Protein AF-A0A2N6D7G3-F1 (afdb_monomer)

Foldseek 3Di:
DDDDDDPVVVVVVVVVVVVVVVVVVVVVVVVVVVVVVVVQQVVQVVQQVVVVVVCVVDPPDDDDQWDADPVRAIKGKDKDWDDDPDPQKIWIWIWIDDPRDIDIDIDIDGD

pLDDT: mean 87.73, std 8.4, range [44.28, 97.12]

Secondary structure (DSSP, 8-state):
---PPPHHHHHHHHHHHHHHHHHHHHHHHHHHHHHHHHHHHHHHHHHHHHHHHHHHHSTT----SEEE-TTS-EEEEEEEEEE-SSTTEEEEEEEEEETTEEEEEEEEEE-

Solvent-accessible surface area (backbone atoms only — not comparable to full-atom values): 6404 Å² total; per-residue (Å²): 134,87,84,74,85,51,73,66,58,54,52,51,51,51,54,54,50,52,53,50,51,52,50,52,54,52,52,54,51,52,52,51,54,50,49,53,51,52,51,47,49,48,53,25,47,54,46,39,51,51,48,52,53,49,47,72,76,42,76,89,65,88,75,70,49,62,44,65,41,100,87,66,52,72,34,39,46,48,76,48,80,43,83,50,98,49,91,58,34,36,37,36,38,40,35,16,36,34,98,90,42,72,42,78,43,78,50,76,47,71,112

Sequence (111 aa):
MKKGFTLLEVLIALAVLSISMLGVYRLSAISVDTSAYALQKTIVVESGYQRVLEIINYPGKVFKENGKNALGYEVNYKSSQQPTLFPGVEEITLTAEYDGVESSYVYYERD

Mean predicted aligned error: 7.92 Å

Radius of gyration: 26.21 Å; Cα contacts (8 Å, |Δi|>4): 119; chains: 1; bounding box: 69×22×72 Å

Nearest PDB structures (foldseek):
  4nnd-assembly1_A  TM=6.149E-01  e=6.519E-01  Homo sapiens
  4nnd-assembly2_B  TM=6.166E-01  e=6.900E-01  Homo sapiens
  1g4u-assembly1_S  TM=5.445E-01  e=4.634E-01  Salmonella enterica subsp. enterica serovar Typhimurium
  5bsz-assembly1_A  TM=3.930E-01  e=1.530E+00  Streptoalloteichus sp. ATCC 53650

Structure (mmCIF, N/CA/C/O backbone):
data_AF-A0A2N6D7G3-F1
#
_entry.id   AF-A0A2N6D7G3-F1
#
loop_
_atom_site.group_PDB
_atom_site.id
_atom_site.type_symbol
_atom_site.label_atom_id
_atom_site.label_alt_id
_atom_site.label_comp_id
_atom_site.label_asym_id
_atom_site.label_entity_id
_atom_site.label_seq_id
_atom_site.pdbx_PDB_ins_code
_atom_site.Cartn_x
_atom_site.Cartn_y
_atom_site.Cartn_z
_atom_site.occupancy
_atom_site.B_iso_or_equiv
_atom_site.auth_seq_id
_atom_site.auth_comp_id
_atom_site.auth_asym_id
_atom_site.auth_atom_id
_atom_site.pdbx_PDB_model_num
ATOM 1 N N . MET A 1 1 ? 38.734 -12.756 -46.969 1.00 44.28 1 MET A N 1
ATOM 2 C CA . MET A 1 1 ? 37.866 -11.565 -47.116 1.00 44.28 1 MET A CA 1
ATOM 3 C C . MET A 1 1 ? 37.318 -11.182 -45.748 1.00 44.28 1 MET A C 1
ATOM 5 O O . MET A 1 1 ? 36.514 -11.930 -45.212 1.00 44.28 1 MET A O 1
ATOM 9 N N . LYS A 1 2 ? 37.771 -10.069 -45.155 1.00 55.34 2 LYS A N 1
ATOM 10 C CA . LYS A 1 2 ? 37.143 -9.500 -43.952 1.00 55.34 2 LYS A CA 1
ATOM 11 C C . LYS A 1 2 ? 36.013 -8.580 -44.424 1.00 55.34 2 LYS A C 1
ATOM 13 O O . LYS A 1 2 ? 36.301 -7.512 -44.951 1.00 55.34 2 LYS A O 1
ATOM 18 N N . LYS A 1 3 ? 34.754 -9.015 -44.323 1.00 68.31 3 LYS A N 1
ATOM 19 C CA . LYS A 1 3 ? 33.602 -8.124 -44.529 1.00 68.31 3 LYS A CA 1
ATOM 20 C C . LYS A 1 3 ? 33.465 -7.272 -43.264 1.00 68.31 3 LYS A C 1
ATOM 22 O O . LYS A 1 3 ? 33.226 -7.822 -42.195 1.00 68.31 3 LYS A O 1
ATOM 27 N N . GLY A 1 4 ? 33.740 -5.973 -43.372 1.00 75.12 4 GLY A N 1
ATOM 28 C CA . GLY A 1 4 ? 33.475 -5.007 -42.304 1.00 75.12 4 GLY A CA 1
ATOM 29 C C . GLY A 1 4 ? 32.000 -4.609 -42.280 1.00 75.12 4 GLY A C 1
ATOM 30 O O . GLY A 1 4 ? 31.300 -4.806 -43.273 1.00 75.12 4 GLY A O 1
ATOM 31 N N . PHE A 1 5 ? 31.544 -4.053 -41.159 1.00 78.38 5 PHE A N 1
ATOM 32 C CA . PHE A 1 5 ? 30.209 -3.465 -41.055 1.00 78.38 5 PHE A CA 1
ATOM 33 C C . PHE A 1 5 ? 30.120 -2.188 -41.890 1.00 78.38 5 PHE A C 1
ATOM 35 O O . PHE A 1 5 ? 31.041 -1.367 -41.902 1.00 78.38 5 PHE A O 1
ATOM 42 N N . THR A 1 6 ? 29.000 -2.015 -42.579 1.00 88.06 6 THR A N 1
ATOM 43 C CA . THR A 1 6 ? 28.673 -0.769 -43.267 1.00 88.06 6 THR A CA 1
ATOM 44 C C . THR A 1 6 ? 28.271 0.300 -42.253 1.00 88.06 6 THR A C 1
ATOM 46 O O . THR A 1 6 ? 27.734 0.008 -41.184 1.00 88.06 6 THR A O 1
ATOM 49 N N . LEU A 1 7 ? 28.494 1.570 -42.600 1.00 88.44 7 LEU A N 1
ATOM 50 C CA . LEU A 1 7 ? 28.074 2.706 -41.771 1.00 88.44 7 LEU 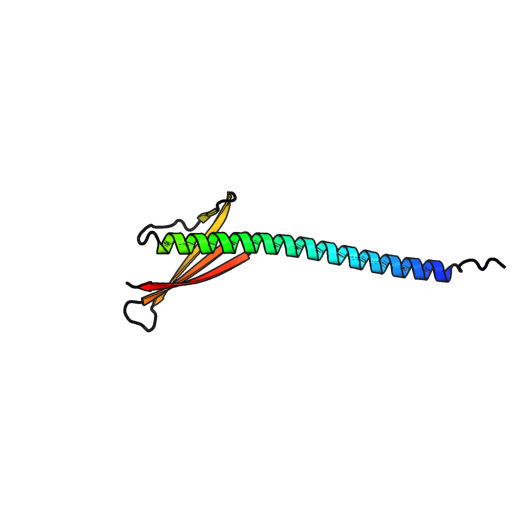A CA 1
ATOM 51 C C . LEU A 1 7 ? 26.567 2.650 -41.452 1.00 88.44 7 LEU A C 1
ATOM 53 O O . LEU A 1 7 ? 26.152 2.974 -40.343 1.00 88.44 7 LEU A O 1
ATOM 57 N N . LEU A 1 8 ? 25.759 2.193 -42.414 1.00 90.94 8 LEU A N 1
ATOM 58 C CA . LEU A 1 8 ? 24.314 2.049 -42.261 1.00 90.94 8 LEU A CA 1
ATOM 59 C C . LEU A 1 8 ? 23.950 1.023 -41.179 1.00 90.94 8 LEU A C 1
ATOM 61 O O . LEU A 1 8 ? 23.096 1.300 -40.344 1.00 90.94 8 LEU A O 1
ATOM 65 N N . GLU A 1 9 ? 24.616 -0.133 -41.151 1.00 91.38 9 GLU A N 1
ATOM 66 C CA . GLU A 1 9 ? 24.381 -1.165 -40.132 1.00 91.38 9 GLU A CA 1
ATOM 67 C C . GLU A 1 9 ? 24.751 -0.673 -38.730 1.00 91.38 9 GLU A C 1
ATOM 69 O O . GLU A 1 9 ? 24.029 -0.947 -37.773 1.00 91.38 9 GLU A O 1
ATOM 74 N N . VAL A 1 10 ? 25.829 0.109 -38.606 1.00 92.12 10 VAL A N 1
ATOM 75 C CA . VAL A 1 10 ? 26.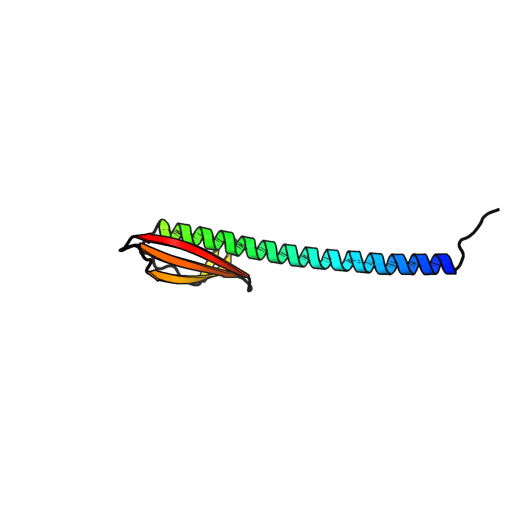217 0.722 -37.327 1.00 92.12 10 VAL A CA 1
ATOM 76 C C . VAL A 1 10 ? 25.163 1.731 -36.866 1.00 92.12 10 VAL A C 1
ATOM 78 O O . VAL A 1 10 ? 24.790 1.732 -35.695 1.00 92.12 10 VAL A O 1
ATOM 81 N N . LEU A 1 11 ? 24.628 2.552 -37.774 1.00 92.62 11 LEU A N 1
ATOM 82 C CA . LEU A 1 11 ? 23.563 3.505 -37.448 1.00 92.62 11 LEU A CA 1
ATOM 83 C C . LEU A 1 11 ? 22.271 2.803 -37.016 1.00 92.62 11 LEU A C 1
ATOM 85 O O . LEU A 1 11 ? 21.656 3.212 -36.032 1.00 92.62 11 LEU A O 1
ATOM 89 N N . ILE A 1 12 ? 21.888 1.723 -37.702 1.00 94.00 12 ILE A N 1
ATOM 90 C CA . ILE A 1 12 ? 20.725 0.912 -37.320 1.00 94.00 12 ILE A CA 1
ATOM 91 C C . ILE A 1 12 ? 20.951 0.287 -35.938 1.00 94.00 12 ILE A C 1
ATOM 93 O O . ILE A 1 12 ? 20.072 0.370 -35.083 1.00 94.00 12 ILE A O 1
ATOM 97 N N . ALA A 1 13 ? 22.133 -0.278 -35.680 1.00 95.00 13 ALA A N 1
ATOM 98 C CA . ALA A 1 13 ? 22.460 -0.869 -34.384 1.00 95.00 13 ALA A CA 1
ATOM 99 C C . ALA A 1 13 ? 22.400 0.162 -33.243 1.00 95.00 13 ALA A C 1
ATOM 101 O O . ALA A 1 13 ? 21.847 -0.126 -32.183 1.00 95.00 13 ALA A O 1
ATOM 102 N N . LEU A 1 14 ? 22.902 1.380 -33.467 1.00 94.56 14 LEU A N 1
ATOM 103 C CA . LEU A 1 14 ? 22.828 2.469 -32.489 1.00 94.56 14 LEU A CA 1
ATOM 104 C C . LEU A 1 14 ? 21.389 2.943 -32.248 1.00 94.56 14 LEU A C 1
ATOM 106 O O . LEU A 1 14 ? 21.029 3.227 -31.106 1.00 94.56 14 LEU A O 1
ATOM 110 N N . ALA A 1 15 ? 20.556 2.991 -33.289 1.00 94.81 15 ALA A N 1
ATOM 111 C CA . ALA A 1 15 ? 19.142 3.334 -33.156 1.00 94.81 15 ALA A CA 1
ATOM 112 C C . ALA A 1 15 ? 18.363 2.271 -32.360 1.00 94.81 15 ALA A C 1
ATOM 114 O O . ALA A 1 15 ? 17.575 2.604 -31.480 1.00 94.81 15 ALA A O 1
ATOM 115 N N . VAL A 1 16 ? 18.614 0.984 -32.610 1.00 95.88 16 VAL A N 1
ATOM 116 C CA . VAL A 1 16 ? 17.993 -0.104 -31.834 1.00 95.88 16 VAL A CA 1
ATOM 117 C C . VAL A 1 16 ? 18.467 -0.075 -30.379 1.00 95.88 16 VAL A C 1
ATOM 119 O O . VAL A 1 16 ? 17.662 -0.248 -29.460 1.00 95.88 16 VAL A O 1
ATOM 122 N N . LEU A 1 17 ? 19.758 0.182 -30.152 1.00 95.75 17 LEU A N 1
ATOM 123 C CA . LEU A 1 17 ? 20.328 0.281 -28.812 1.00 95.75 17 LEU A CA 1
ATOM 124 C C . LEU A 1 17 ? 19.711 1.441 -28.020 1.00 95.75 17 LEU A C 1
ATOM 126 O O . LEU A 1 17 ? 19.362 1.258 -26.855 1.00 95.75 17 LEU A O 1
ATOM 130 N N . SER A 1 18 ? 19.539 2.610 -28.642 1.00 95.56 18 SER A N 1
ATOM 131 C CA . SER A 1 18 ? 18.975 3.783 -27.967 1.00 95.56 18 SER A CA 1
ATOM 132 C C . SER A 1 18 ? 17.514 3.564 -27.565 1.00 95.56 18 SER A C 1
ATOM 134 O O . SER A 1 18 ? 17.143 3.853 -26.426 1.00 95.56 18 SER A O 1
ATOM 136 N N . ILE A 1 19 ? 16.705 2.963 -28.445 1.00 95.81 19 ILE A N 1
ATOM 137 C CA . ILE A 1 19 ? 15.318 2.581 -28.138 1.00 95.81 19 ILE A CA 1
ATOM 138 C C . ILE A 1 19 ? 15.284 1.549 -27.003 1.00 95.81 19 ILE A C 1
ATOM 140 O O . ILE A 1 19 ? 14.494 1.683 -26.067 1.00 95.81 19 ILE A O 1
ATOM 144 N N . SER A 1 20 ? 16.170 0.552 -27.044 1.00 96.12 20 SER A N 1
ATOM 145 C CA . SER A 1 20 ? 16.254 -0.480 -26.003 1.00 96.12 20 SER A CA 1
ATOM 146 C C . SER A 1 20 ? 16.607 0.116 -24.638 1.00 96.12 20 SER A C 1
ATOM 148 O O . SER A 1 20 ? 15.958 -0.202 -23.642 1.00 96.12 20 SER A O 1
ATOM 150 N N . MET A 1 21 ? 17.583 1.028 -24.580 1.00 96.06 21 MET A N 1
ATOM 151 C CA . MET A 1 21 ? 17.952 1.714 -23.337 1.00 96.06 21 MET A CA 1
ATOM 152 C C . MET A 1 21 ? 16.815 2.580 -22.793 1.00 96.06 21 MET A C 1
ATOM 154 O O . MET A 1 21 ? 16.581 2.579 -21.585 1.00 96.06 21 MET A O 1
ATOM 158 N N . LEU A 1 22 ? 16.073 3.274 -23.662 1.00 96.62 22 LEU A N 1
ATOM 159 C CA . LEU A 1 22 ? 14.898 4.038 -23.244 1.00 96.62 22 LEU A CA 1
ATOM 160 C C . LEU A 1 22 ? 13.826 3.127 -22.629 1.00 96.62 22 LEU A C 1
ATOM 162 O O . LEU A 1 22 ? 13.238 3.476 -21.604 1.00 96.62 22 LEU A O 1
ATOM 166 N N . GLY A 1 23 ? 13.605 1.950 -23.222 1.00 95.62 23 GLY A N 1
ATOM 167 C CA . GLY A 1 23 ? 12.699 0.935 -22.687 1.00 95.62 23 GLY A CA 1
ATOM 168 C C . GLY A 1 23 ? 13.118 0.460 -21.296 1.00 95.62 23 GLY A C 1
ATOM 169 O O . GLY A 1 23 ? 12.314 0.497 -20.366 1.00 95.62 23 GLY A O 1
ATOM 170 N N . VAL A 1 24 ? 14.392 0.092 -21.126 1.00 96.00 24 VAL A N 1
ATOM 171 C CA . VAL A 1 24 ? 14.944 -0.325 -19.825 1.00 96.00 24 VAL A CA 1
ATOM 172 C C . VAL A 1 24 ? 14.798 0.784 -18.785 1.00 96.00 24 VAL A C 1
ATOM 174 O O . VAL A 1 24 ? 14.337 0.526 -17.678 1.00 96.00 24 VAL A O 1
ATOM 177 N N . TYR A 1 25 ? 15.124 2.028 -19.140 1.00 97.12 25 TYR A N 1
ATOM 178 C CA . TYR A 1 25 ? 14.990 3.166 -18.233 1.00 97.12 25 TYR A CA 1
ATOM 179 C C . TYR A 1 25 ? 13.546 3.355 -17.750 1.00 97.12 25 TYR A C 1
ATOM 181 O O . TYR A 1 25 ? 13.305 3.531 -16.555 1.00 97.12 25 TYR A O 1
ATOM 189 N N . ARG A 1 26 ? 12.570 3.27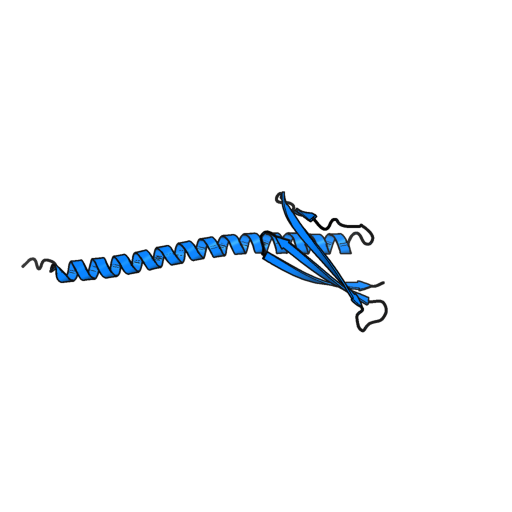0 -18.663 1.00 96.62 26 ARG A N 1
ATOM 190 C CA . ARG A 1 26 ? 11.146 3.391 -18.321 1.00 96.62 26 ARG A CA 1
ATOM 191 C C . ARG A 1 26 ? 10.670 2.258 -17.421 1.00 96.62 26 ARG A C 1
ATOM 193 O O . ARG A 1 26 ? 9.964 2.528 -16.456 1.00 96.62 26 ARG A O 1
ATOM 200 N N . LEU A 1 27 ? 11.073 1.022 -17.703 1.00 95.75 27 LEU A N 1
ATOM 201 C CA . LEU A 1 27 ? 10.729 -0.127 -16.865 1.00 95.75 27 LEU A CA 1
ATOM 202 C C . LEU A 1 27 ? 11.308 0.007 -15.455 1.00 95.75 27 LEU A C 1
ATOM 204 O O . LEU A 1 27 ? 10.601 -0.243 -14.483 1.00 95.75 27 LEU A O 1
ATOM 208 N N . SER A 1 28 ? 12.556 0.462 -15.334 1.00 95.9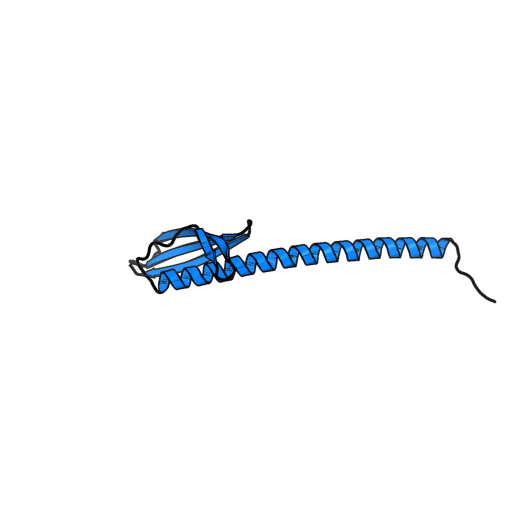4 28 SER A N 1
ATOM 209 C CA . SER A 1 28 ? 13.177 0.719 -14.033 1.00 95.94 28 SER A CA 1
ATOM 210 C C . SER A 1 28 ? 12.431 1.794 -13.245 1.00 95.94 28 SER A C 1
ATOM 212 O O . SER A 1 28 ? 12.173 1.598 -12.061 1.00 95.94 28 SER A O 1
ATOM 214 N N . ALA A 1 29 ? 12.036 2.896 -13.891 1.00 95.81 29 ALA A N 1
ATOM 215 C CA . ALA A 1 29 ? 11.249 3.946 -13.242 1.00 95.81 29 ALA A CA 1
ATOM 216 C C . ALA A 1 29 ? 9.906 3.403 -12.723 1.00 95.81 29 ALA A C 1
ATOM 218 O O . ALA A 1 29 ? 9.602 3.535 -11.542 1.00 95.81 29 ALA A O 1
ATOM 219 N N . ILE A 1 30 ? 9.167 2.677 -13.570 1.00 96.56 30 ILE A N 1
ATOM 220 C CA . ILE A 1 30 ? 7.893 2.046 -13.189 1.00 96.56 30 ILE A CA 1
ATOM 221 C C . ILE A 1 30 ? 8.084 1.067 -12.025 1.00 96.56 30 ILE A C 1
ATOM 223 O O . ILE A 1 30 ? 7.253 1.008 -11.119 1.00 96.56 30 ILE A O 1
ATOM 227 N N . SER A 1 31 ? 9.172 0.295 -12.026 1.00 95.69 31 SER A N 1
ATOM 228 C CA . SER A 1 31 ? 9.465 -0.650 -10.949 1.00 95.69 31 SER A CA 1
ATOM 229 C C . SER A 1 31 ? 9.702 0.051 -9.612 1.00 95.69 31 SER A C 1
ATOM 231 O O . SER A 1 31 ? 9.289 -0.475 -8.579 1.00 95.69 31 SER A O 1
ATOM 233 N N . VAL A 1 32 ? 10.360 1.213 -9.613 1.00 96.00 32 VAL A N 1
ATOM 234 C CA . VAL A 1 32 ? 10.576 2.011 -8.398 1.00 96.00 32 VAL A CA 1
ATOM 235 C C . VAL A 1 32 ? 9.251 2.570 -7.892 1.00 96.00 32 VAL A C 1
ATOM 237 O O . VAL A 1 32 ? 8.936 2.387 -6.717 1.00 96.00 32 VAL A O 1
ATOM 240 N N . ASP A 1 33 ? 8.443 3.153 -8.777 1.00 95.06 33 ASP A N 1
ATOM 241 C CA . ASP A 1 33 ? 7.139 3.720 -8.418 1.00 95.06 33 ASP A CA 1
ATOM 242 C C . ASP A 1 33 ? 6.195 2.644 -7.859 1.00 95.06 33 ASP A C 1
ATOM 244 O O . ASP A 1 33 ? 5.543 2.834 -6.833 1.00 95.06 33 ASP A O 1
ATOM 248 N N . THR A 1 34 ? 6.179 1.464 -8.484 1.00 95.00 34 THR A N 1
ATOM 249 C CA . THR A 1 34 ? 5.370 0.323 -8.028 1.00 95.00 34 THR A CA 1
ATOM 250 C C . THR A 1 34 ? 5.835 -0.183 -6.665 1.00 95.00 34 THR A C 1
ATOM 252 O O . THR A 1 34 ? 5.010 -0.516 -5.817 1.00 95.00 34 THR A O 1
ATOM 255 N N . SER A 1 35 ? 7.149 -0.229 -6.431 1.00 94.81 35 SER A N 1
ATOM 256 C CA . SER A 1 35 ? 7.718 -0.625 -5.140 1.00 94.81 35 SER A CA 1
ATOM 257 C C . SER A 1 35 ? 7.341 0.362 -4.031 1.00 94.81 35 SER A C 1
ATOM 259 O O . SER A 1 35 ? 6.906 -0.052 -2.956 1.00 94.81 35 SER A O 1
ATOM 261 N N . ALA A 1 36 ? 7.431 1.668 -4.308 1.00 92.00 36 ALA A N 1
ATOM 262 C CA . ALA A 1 36 ? 7.026 2.712 -3.371 1.00 92.0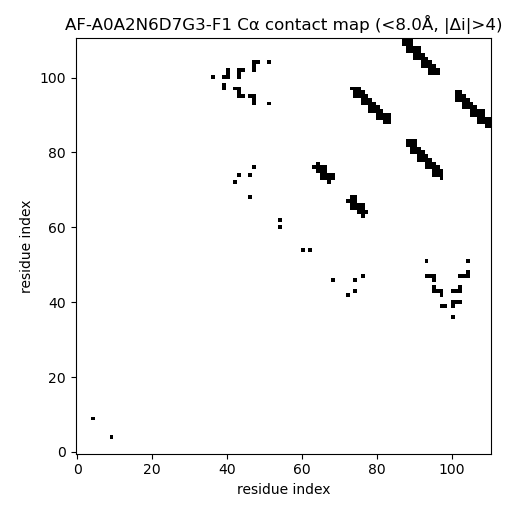0 36 ALA A CA 1
ATOM 263 C C . ALA A 1 36 ? 5.533 2.603 -3.019 1.00 92.00 36 ALA A C 1
ATOM 265 O O . ALA A 1 36 ? 5.179 2.568 -1.839 1.00 92.00 36 ALA A O 1
ATOM 266 N N . TYR A 1 37 ? 4.675 2.441 -4.030 1.00 93.69 37 TYR A N 1
ATOM 267 C CA . TYR A 1 37 ? 3.241 2.236 -3.828 1.00 93.69 37 TYR A CA 1
ATOM 268 C C . TYR A 1 37 ? 2.937 0.964 -3.027 1.00 93.69 37 TYR A C 1
ATOM 270 O O . TYR A 1 37 ? 2.111 0.981 -2.116 1.00 93.69 37 TYR A O 1
ATOM 278 N N . ALA A 1 38 ? 3.614 -0.150 -3.324 1.00 93.75 38 ALA A N 1
ATOM 279 C CA . ALA A 1 38 ? 3.428 -1.404 -2.598 1.00 93.75 38 ALA A CA 1
ATOM 280 C C . ALA A 1 38 ? 3.804 -1.269 -1.114 1.00 93.75 38 ALA A C 1
ATOM 282 O O . ALA A 1 38 ? 3.103 -1.795 -0.246 1.00 93.75 38 ALA A O 1
ATOM 283 N N . LEU A 1 39 ? 4.874 -0.528 -0.813 1.00 93.12 39 LEU A N 1
ATOM 284 C CA . LEU A 1 39 ? 5.292 -0.237 0.556 1.00 93.12 39 LEU A CA 1
ATOM 285 C C . LEU A 1 39 ? 4.252 0.631 1.278 1.00 93.12 39 LEU A C 1
ATOM 287 O O . LEU A 1 39 ? 3.811 0.262 2.366 1.00 93.12 39 LEU A O 1
ATOM 291 N N . GLN A 1 40 ? 3.800 1.726 0.656 1.00 93.50 40 GLN A N 1
ATOM 292 C CA . GLN A 1 40 ? 2.730 2.576 1.196 1.00 93.50 40 GLN A CA 1
ATOM 293 C C . GLN A 1 40 ? 1.457 1.759 1.459 1.00 93.50 40 GLN A C 1
ATOM 295 O O . GLN A 1 40 ? 0.881 1.829 2.544 1.00 93.50 40 GLN A O 1
ATOM 300 N N . LYS A 1 41 ? 1.045 0.916 0.505 1.00 93.31 41 LYS A N 1
ATOM 301 C CA . LYS A 1 41 ? -0.142 0.068 0.647 1.00 93.31 41 LYS A CA 1
ATOM 302 C C . LYS A 1 41 ? 0.009 -0.939 1.783 1.00 93.31 41 LYS A C 1
ATOM 304 O O . LYS A 1 41 ? -0.932 -1.119 2.547 1.00 93.31 41 LYS A O 1
ATOM 309 N N . THR A 1 42 ? 1.181 -1.554 1.928 1.00 93.25 42 THR A N 1
ATOM 310 C CA . THR A 1 42 ? 1.466 -2.489 3.027 1.00 93.25 42 THR A CA 1
ATOM 311 C C . THR A 1 42 ? 1.352 -1.792 4.382 1.00 93.25 42 THR A C 1
ATOM 313 O O . THR A 1 42 ? 0.674 -2.311 5.264 1.00 93.25 42 THR A O 1
ATOM 316 N N . ILE A 1 43 ? 1.919 -0.586 4.518 1.00 91.94 43 ILE A N 1
ATOM 317 C CA . ILE A 1 43 ? 1.816 0.235 5.735 1.00 91.94 43 ILE A CA 1
ATOM 318 C C . ILE A 1 43 ? 0.356 0.498 6.100 1.00 91.94 43 ILE A C 1
ATOM 320 O O . ILE A 1 43 ? -0.045 0.259 7.240 1.00 91.94 43 ILE A O 1
ATOM 324 N N . VAL A 1 44 ? -0.445 0.985 5.149 1.00 93.31 44 VAL A N 1
ATOM 325 C CA . VAL A 1 44 ? -1.864 1.293 5.388 1.00 93.31 44 VAL A CA 1
ATOM 326 C C . VAL A 1 44 ? -2.628 0.028 5.753 1.00 93.31 44 VAL A C 1
ATOM 328 O O . VAL A 1 44 ? -3.475 0.051 6.648 1.00 93.31 44 VAL A O 1
ATOM 331 N N . VAL A 1 45 ? -2.318 -1.085 5.083 1.00 92.69 45 VAL A N 1
ATOM 332 C CA . VAL A 1 45 ? -3.010 -2.345 5.314 1.00 92.69 45 VAL A CA 1
ATOM 333 C C . VAL A 1 45 ? -2.730 -2.872 6.719 1.00 92.69 45 VAL A C 1
ATOM 335 O O . VAL A 1 45 ? -3.665 -3.096 7.485 1.00 92.69 45 VAL A O 1
ATOM 338 N N . GLU A 1 46 ? -1.458 -2.998 7.086 1.00 91.81 46 GLU A N 1
ATOM 339 C CA . GLU A 1 46 ? -1.033 -3.463 8.407 1.00 91.81 46 GLU A CA 1
ATOM 340 C C . GLU A 1 46 ? -1.603 -2.579 9.521 1.00 91.81 46 GLU A C 1
ATOM 342 O O . GLU A 1 46 ? -2.217 -3.075 10.465 1.00 91.81 46 GLU A O 1
ATOM 347 N N . SER A 1 47 ? -1.463 -1.259 9.376 1.00 90.94 47 SER A N 1
ATOM 348 C CA . SER A 1 47 ? -1.879 -0.304 10.406 1.00 90.94 47 SER A CA 1
ATOM 349 C C . SER A 1 47 ? -3.403 -0.262 10.556 1.00 90.94 47 SER A C 1
ATOM 351 O O . SER A 1 47 ? -3.922 -0.222 11.671 1.00 90.94 47 SER A O 1
ATOM 353 N N . GLY A 1 48 ? -4.139 -0.328 9.442 1.00 90.12 48 GLY A N 1
ATOM 354 C CA . GLY A 1 48 ? -5.597 -0.424 9.454 1.00 90.12 48 GLY A CA 1
ATOM 355 C C . GLY A 1 48 ? -6.086 -1.719 10.100 1.00 90.12 48 GLY A C 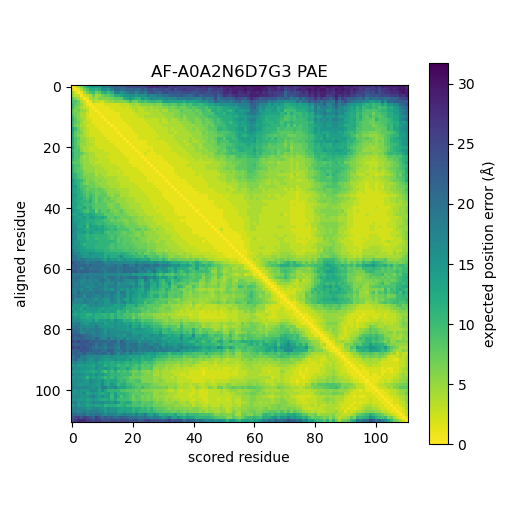1
ATOM 356 O O . GLY A 1 48 ? -6.957 -1.675 10.964 1.00 90.12 48 GLY A O 1
ATOM 357 N N . TYR A 1 49 ? -5.477 -2.858 9.765 1.00 90.12 49 TYR A N 1
ATOM 358 C CA . TYR A 1 49 ? -5.830 -4.141 10.369 1.00 90.12 49 TYR A CA 1
ATOM 359 C C . TYR A 1 49 ? -5.529 -4.174 11.873 1.00 90.12 49 TYR A C 1
ATOM 361 O O . TYR A 1 49 ? -6.377 -4.584 12.666 1.00 90.12 49 TYR A O 1
ATOM 369 N N . GLN A 1 50 ? -4.360 -3.676 12.287 1.00 89.88 50 GLN A N 1
ATOM 370 C CA . GLN A 1 50 ? -4.025 -3.531 13.702 1.00 89.88 50 GLN A CA 1
ATOM 371 C C . GLN A 1 50 ? -5.062 -2.665 14.425 1.00 89.88 50 GLN A C 1
ATOM 373 O O . GLN A 1 50 ? -5.517 -3.032 15.506 1.00 89.88 50 GLN A O 1
ATOM 378 N N . ARG A 1 51 ? -5.484 -1.547 13.821 1.00 88.38 51 ARG A N 1
ATOM 379 C CA . ARG A 1 51 ? -6.505 -0.675 14.404 1.00 88.38 51 ARG A CA 1
ATOM 380 C C . ARG A 1 51 ? -7.845 -1.390 14.576 1.00 88.38 51 ARG A C 1
ATOM 382 O O . ARG A 1 51 ? -8.450 -1.253 15.634 1.00 88.38 51 ARG A O 1
ATOM 389 N N . VAL A 1 52 ? -8.292 -2.159 13.583 1.00 88.81 52 VAL A N 1
ATOM 390 C CA . VAL A 1 52 ? -9.517 -2.971 13.699 1.00 88.81 52 VAL A CA 1
ATOM 391 C C . VAL A 1 52 ? -9.403 -3.942 14.876 1.00 88.81 52 VAL A C 1
ATOM 393 O O . VAL A 1 52 ? -10.307 -4.014 15.703 1.00 88.81 52 VAL A O 1
ATOM 396 N N . LEU A 1 53 ? -8.269 -4.639 15.011 1.00 88.19 53 LEU A N 1
ATOM 397 C CA . LEU A 1 53 ? -8.037 -5.536 16.145 1.00 88.19 53 LEU A CA 1
ATOM 398 C C . LEU A 1 53 ? -8.041 -4.799 17.488 1.00 88.19 53 LEU A C 1
ATOM 400 O O . LEU A 1 53 ? -8.555 -5.330 18.469 1.00 88.19 53 LEU A O 1
ATOM 404 N N . GLU A 1 54 ? -7.467 -3.601 17.562 1.00 87.88 54 GLU A N 1
ATOM 405 C CA . GLU A 1 54 ? -7.494 -2.790 18.779 1.00 87.88 54 GLU A CA 1
ATOM 406 C C . GLU A 1 54 ? -8.923 -2.398 19.167 1.00 87.88 54 GLU A C 1
ATOM 408 O O . GLU A 1 54 ? -9.260 -2.476 20.347 1.00 87.88 54 GLU A O 1
ATOM 413 N N . ILE A 1 55 ? -9.759 -2.021 18.196 1.00 86.81 55 ILE A N 1
ATOM 414 C CA . ILE A 1 55 ? -11.157 -1.650 18.445 1.00 86.81 55 ILE A CA 1
ATOM 415 C C . ILE A 1 55 ? -11.946 -2.855 18.968 1.00 86.81 55 ILE A C 1
ATOM 417 O O . ILE A 1 55 ? -12.553 -2.764 20.033 1.00 86.81 55 ILE A O 1
ATOM 421 N N . ILE A 1 56 ? -11.831 -4.005 18.297 1.00 85.75 56 ILE A N 1
ATOM 422 C CA . ILE A 1 56 ? -12.534 -5.239 18.679 1.00 85.75 56 ILE A CA 1
ATOM 423 C C . ILE A 1 56 ? -12.102 -5.735 20.068 1.00 85.75 56 ILE A C 1
ATOM 425 O O . ILE A 1 56 ? -12.931 -6.191 20.854 1.00 85.75 56 ILE A O 1
ATOM 429 N N . ASN A 1 57 ? -10.805 -5.675 20.389 1.00 86.88 57 ASN A N 1
ATOM 430 C CA . ASN A 1 57 ? -10.287 -6.195 21.660 1.00 86.88 57 ASN A CA 1
ATOM 431 C C . ASN A 1 57 ? -10.459 -5.224 22.839 1.00 86.88 57 ASN A C 1
ATOM 433 O O . ASN A 1 57 ? -10.406 -5.657 23.991 1.00 86.88 57 ASN A O 1
ATOM 437 N N . TYR A 1 58 ? -10.646 -3.927 22.578 1.00 86.50 58 TYR A N 1
ATOM 438 C CA . TYR A 1 58 ? -10.815 -2.898 23.607 1.00 86.50 58 TYR A CA 1
ATOM 439 C C . TYR A 1 58 ? -12.046 -2.017 23.329 1.00 86.50 58 TYR A C 1
ATOM 441 O O . TYR A 1 58 ? -11.901 -0.802 23.126 1.00 86.50 58 TYR A O 1
ATOM 449 N N . PRO A 1 59 ? -13.259 -2.603 23.355 1.00 77.06 59 PRO A N 1
ATOM 450 C CA . PRO A 1 59 ? -14.491 -1.867 23.103 1.00 77.06 59 PRO A CA 1
ATOM 451 C C . PRO A 1 59 ? -14.670 -0.750 24.145 1.00 77.06 59 PRO A C 1
ATOM 453 O O . PRO A 1 59 ? -14.480 -0.956 25.345 1.00 77.06 59 PRO A O 1
ATOM 456 N N . GLY A 1 60 ? -14.990 0.461 23.679 1.00 73.06 60 GLY A N 1
ATOM 457 C CA . GLY A 1 60 ? -15.191 1.653 24.519 1.00 73.06 60 GLY A CA 1
ATOM 458 C C . GLY A 1 60 ? -13.967 2.562 24.696 1.00 73.06 60 GLY A C 1
ATOM 459 O O . GLY A 1 60 ? -14.079 3.637 25.290 1.00 73.06 60 GLY A O 1
ATOM 460 N N . LYS A 1 61 ? -12.796 2.192 24.164 1.00 79.62 61 LYS A N 1
ATOM 461 C CA . LYS A 1 61 ? -11.643 3.100 24.116 1.00 79.62 61 LYS A CA 1
ATOM 462 C C . LYS A 1 61 ? -11.787 4.071 22.941 1.00 79.62 61 LYS A C 1
ATOM 464 O O . LYS A 1 61 ? -11.927 3.655 21.798 1.00 79.62 61 LYS A O 1
ATOM 469 N N . VAL A 1 62 ? -11.678 5.374 23.205 1.00 75.94 62 VAL A N 1
ATOM 470 C CA . VAL A 1 62 ? -11.621 6.383 22.136 1.00 75.94 62 VAL A CA 1
ATOM 471 C C . VAL A 1 62 ? -10.226 6.363 21.515 1.00 75.94 62 VAL A C 1
ATOM 473 O O . VAL A 1 62 ? -9.237 6.762 22.139 1.00 75.94 62 VAL A O 1
ATOM 476 N N . PHE A 1 63 ? -10.136 5.865 20.287 1.00 79.38 63 PHE A N 1
ATOM 477 C CA . PHE A 1 63 ? -8.902 5.858 19.514 1.00 79.38 63 PHE A CA 1
ATOM 478 C C . PHE A 1 63 ? -8.711 7.198 18.800 1.00 79.38 63 PHE A C 1
ATOM 480 O O . PHE A 1 63 ? -9.656 7.781 18.281 1.00 79.38 63 PHE A O 1
ATOM 487 N N . LYS A 1 64 ? -7.471 7.700 18.777 1.00 80.25 64 LYS A N 1
ATOM 488 C CA . LYS A 1 64 ? -7.138 8.925 18.038 1.00 80.25 64 LYS A CA 1
ATOM 489 C C . LYS A 1 64 ? -7.228 8.678 16.534 1.00 80.25 64 LYS A C 1
ATOM 491 O O . LYS A 1 64 ? -6.741 7.646 16.068 1.00 80.25 64 LYS A O 1
ATOM 496 N N . GLU A 1 65 ? -7.740 9.670 15.811 1.00 82.06 65 GLU A N 1
ATOM 497 C CA . GLU A 1 65 ? -7.808 9.683 14.343 1.00 82.06 65 GLU A CA 1
ATOM 498 C C . GLU A 1 65 ? -6.421 9.646 13.696 1.00 82.06 65 GLU A C 1
ATOM 500 O O . GLU A 1 65 ? -6.280 9.091 12.621 1.00 82.06 65 GLU A O 1
ATOM 505 N N . ASN A 1 66 ? -5.370 10.112 14.377 1.00 83.38 66 ASN A N 1
ATOM 506 C CA . ASN A 1 66 ? -3.992 9.992 13.895 1.00 83.38 66 ASN A CA 1
ATOM 507 C C . ASN A 1 66 ? -3.173 9.139 14.866 1.00 83.38 66 ASN A C 1
ATOM 509 O O . ASN A 1 66 ? -3.249 9.309 16.090 1.00 83.38 66 ASN A O 1
ATOM 513 N N . GLY A 1 67 ? -2.382 8.213 14.328 1.00 80.12 67 GLY A N 1
ATOM 514 C CA . GLY A 1 67 ? -1.549 7.321 15.129 1.00 80.12 67 GLY A CA 1
ATOM 515 C C . GLY A 1 67 ? -0.297 6.876 14.391 1.00 80.12 67 GLY A C 1
ATOM 516 O O . GLY A 1 67 ? -0.308 6.711 13.175 1.00 80.12 67 GLY A O 1
ATOM 517 N N . LYS A 1 68 ? 0.787 6.662 15.143 1.00 83.56 68 LYS A N 1
ATOM 518 C CA . LYS A 1 68 ? 1.999 6.048 14.601 1.00 83.56 68 LYS A CA 1
ATOM 519 C C . LYS A 1 68 ? 1.857 4.535 14.599 1.00 83.56 68 LYS A C 1
ATOM 521 O O . LYS A 1 68 ? 1.457 3.963 15.611 1.00 83.56 68 LYS A O 1
ATOM 526 N N . ASN A 1 69 ? 2.205 3.905 13.486 1.00 81.19 69 ASN A N 1
ATOM 527 C CA . ASN A 1 69 ? 2.309 2.453 13.418 1.00 81.19 69 ASN A CA 1
ATOM 528 C C . ASN A 1 69 ? 3.602 1.948 14.089 1.00 81.19 69 ASN A C 1
ATOM 530 O O . ASN A 1 69 ? 4.442 2.741 14.525 1.00 81.19 69 ASN A O 1
ATOM 534 N N . ALA A 1 70 ? 3.781 0.625 14.155 1.00 77.75 70 ALA A N 1
ATOM 535 C CA . ALA A 1 70 ? 4.959 -0.010 14.759 1.00 77.75 70 ALA A CA 1
ATOM 536 C C . ALA A 1 70 ? 6.296 0.419 14.118 1.00 77.75 70 ALA A C 1
ATOM 538 O O . ALA A 1 70 ? 7.342 0.372 14.762 1.00 77.75 70 ALA A O 1
ATOM 539 N N . LEU A 1 71 ? 6.253 0.876 12.865 1.00 80.44 71 LEU A N 1
ATOM 540 C CA . LEU A 1 71 ? 7.401 1.347 12.090 1.00 80.44 71 LEU A CA 1
ATOM 541 C C . LEU A 1 71 ? 7.625 2.870 12.207 1.00 80.44 71 LEU A C 1
ATOM 543 O O . LEU A 1 71 ? 8.574 3.400 11.636 1.00 80.44 71 LEU A O 1
ATOM 547 N N . GLY A 1 72 ? 6.779 3.581 12.960 1.00 83.88 72 GLY A N 1
ATOM 548 C CA . GLY A 1 72 ? 6.892 5.018 13.216 1.00 83.88 72 GLY A CA 1
ATOM 549 C C . GLY A 1 72 ? 6.219 5.932 12.186 1.00 83.88 72 GLY A C 1
ATOM 550 O O . GLY A 1 72 ? 6.301 7.153 12.346 1.00 83.88 72 GLY A O 1
ATOM 551 N N . TYR A 1 73 ? 5.536 5.381 11.179 1.00 86.88 73 TYR A N 1
ATOM 552 C CA . TYR A 1 73 ? 4.779 6.143 10.183 1.00 86.88 73 TYR A CA 1
ATOM 553 C C . TYR A 1 73 ? 3.458 6.643 10.761 1.00 86.88 73 TYR A C 1
ATOM 555 O O . TYR A 1 73 ? 2.742 5.895 11.425 1.00 86.88 73 TYR A O 1
ATOM 563 N N . GLU A 1 74 ? 3.137 7.909 10.506 1.00 89.19 74 GLU A N 1
ATOM 564 C CA . GLU A 1 74 ? 1.889 8.533 10.939 1.00 89.19 74 GLU A CA 1
ATOM 565 C C . GLU A 1 74 ? 0.777 8.242 9.931 1.00 89.19 74 GLU A C 1
ATOM 567 O O . GLU A 1 74 ? 0.845 8.680 8.788 1.00 89.19 74 GLU A O 1
ATOM 572 N N . VAL A 1 75 ? -0.223 7.475 10.362 1.00 91.19 75 VAL A N 1
ATOM 573 C CA . VAL A 1 75 ? -1.371 7.051 9.554 1.00 91.19 75 VAL A CA 1
ATOM 574 C C . VAL A 1 75 ? -2.624 7.727 10.101 1.00 91.19 75 VAL A C 1
ATOM 576 O O . VAL A 1 75 ? -2.825 7.785 11.322 1.00 91.19 75 VAL A O 1
ATOM 579 N N . ASN A 1 76 ? -3.465 8.218 9.195 1.00 92.44 76 ASN A N 1
ATOM 580 C CA . ASN A 1 76 ? -4.751 8.823 9.522 1.00 92.44 76 ASN A CA 1
ATOM 581 C C . ASN A 1 76 ? -5.853 7.764 9.422 1.00 92.44 76 ASN A C 1
ATOM 583 O O . ASN A 1 76 ? -5.838 6.919 8.531 1.00 92.44 76 ASN A O 1
ATOM 587 N N . TYR A 1 77 ? -6.821 7.819 10.323 1.00 92.00 77 TYR A N 1
ATOM 588 C CA . TYR A 1 77 ? -7.919 6.876 10.450 1.00 92.00 77 TYR A CA 1
ATOM 589 C C . TYR A 1 77 ? -9.233 7.644 10.488 1.00 92.00 77 TYR A C 1
ATOM 591 O O . TYR A 1 77 ? -9.392 8.585 11.263 1.00 92.00 77 TYR A O 1
ATOM 599 N N . LYS A 1 78 ? -10.195 7.207 9.684 1.00 89.88 78 LYS A N 1
ATOM 600 C CA . LYS A 1 78 ? -11.568 7.714 9.671 1.00 89.88 78 LYS A CA 1
ATOM 601 C C . LYS A 1 78 ? -12.499 6.532 9.883 1.00 89.88 78 LYS A C 1
ATOM 603 O O . LYS A 1 78 ? -12.326 5.506 9.234 1.00 89.88 78 LYS A O 1
ATOM 608 N N . SER A 1 79 ? -13.462 6.661 10.787 1.00 86.19 79 SER A N 1
ATOM 609 C CA . SER A 1 79 ? -14.473 5.625 11.017 1.00 86.19 79 SER A CA 1
ATOM 610 C C . SER A 1 79 ? -15.864 6.169 10.716 1.00 86.19 79 SER A C 1
ATOM 612 O O . SER A 1 79 ? -16.1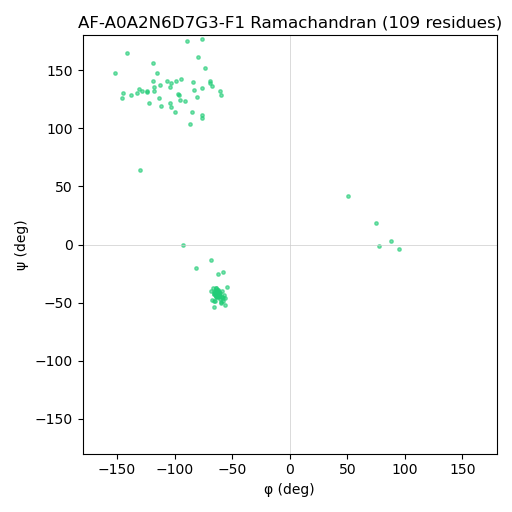54 7.330 11.001 1.00 86.19 79 SER A O 1
ATOM 614 N N . SER A 1 80 ? -16.704 5.347 10.099 1.00 86.50 80 SER A N 1
ATOM 615 C CA . SER A 1 80 ? -18.106 5.643 9.825 1.00 86.50 80 SER A CA 1
ATOM 616 C C . SER A 1 80 ? -18.942 4.446 10.247 1.00 86.50 80 SER A C 1
ATOM 618 O O . SER A 1 80 ? -18.619 3.317 9.889 1.00 86.50 80 SER A O 1
ATOM 620 N N . GLN A 1 81 ? -19.991 4.707 11.019 1.00 84.94 81 GLN A N 1
ATOM 621 C CA . GLN A 1 81 ? -20.950 3.704 11.463 1.00 84.94 81 GLN A CA 1
ATOM 622 C C . GLN A 1 81 ? -22.231 3.851 10.650 1.00 84.94 81 GLN A C 1
ATOM 624 O O . GLN A 1 81 ? -22.707 4.969 10.423 1.00 84.94 81 GLN A O 1
ATOM 629 N N . GLN A 1 82 ? -22.775 2.729 10.194 1.00 85.50 82 GLN A N 1
ATOM 630 C CA . GLN A 1 82 ? -24.048 2.668 9.494 1.00 85.50 82 GLN A CA 1
ATOM 631 C C . GLN A 1 82 ? -24.918 1.567 10.110 1.00 85.50 82 GLN A C 1
ATOM 633 O O . GLN A 1 82 ? -24.434 0.458 10.342 1.00 85.50 82 GLN A O 1
ATOM 638 N N . PRO A 1 83 ? -26.206 1.837 10.375 1.00 82.94 83 PRO A N 1
ATOM 639 C CA . PRO A 1 83 ? -27.106 0.812 10.879 1.00 82.94 83 PRO A CA 1
ATOM 640 C C . PRO A 1 83 ? -27.335 -0.251 9.802 1.00 82.94 83 PRO A C 1
ATOM 642 O O . PRO A 1 83 ? -27.566 0.073 8.634 1.00 82.94 83 PRO A O 1
ATOM 645 N N . THR A 1 84 ? -27.310 -1.524 10.193 1.00 85.94 84 THR A N 1
ATOM 646 C CA . THR A 1 84 ? -27.639 -2.619 9.274 1.00 85.94 84 THR A CA 1
ATOM 647 C C . THR A 1 84 ? -29.136 -2.937 9.284 1.00 85.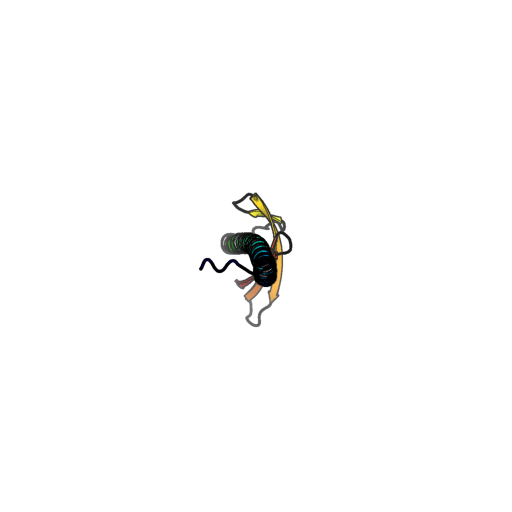94 84 THR A C 1
ATOM 649 O O . THR A 1 84 ? -29.919 -2.408 10.072 1.00 85.94 84 THR A O 1
ATOM 652 N N . LEU A 1 85 ? -29.550 -3.851 8.401 1.00 83.88 85 LEU A N 1
ATOM 653 C CA . LEU A 1 85 ? -30.907 -4.406 8.396 1.00 83.88 85 LEU A CA 1
ATOM 654 C C . LEU A 1 85 ? -31.197 -5.297 9.621 1.00 83.88 85 LEU A C 1
ATOM 656 O O . LEU A 1 85 ? -32.357 -5.637 9.859 1.00 83.88 85 LEU A O 1
ATOM 660 N N . PHE A 1 86 ? -30.170 -5.699 10.378 1.00 81.25 86 PHE A N 1
ATOM 661 C CA . PHE A 1 86 ? -30.310 -6.544 11.558 1.00 81.25 86 PHE A CA 1
ATOM 662 C C . PHE A 1 86 ? -30.372 -5.683 12.830 1.00 81.25 86 PHE A C 1
ATOM 664 O O . PHE A 1 86 ? -29.453 -4.903 13.082 1.00 81.25 86 PHE A O 1
ATOM 671 N N . PRO A 1 87 ? -31.425 -5.820 13.661 1.00 80.50 87 PRO A N 1
ATOM 672 C CA . PRO A 1 87 ? -31.541 -5.054 14.897 1.00 80.50 87 PRO A CA 1
ATOM 673 C C . PRO A 1 87 ? -30.367 -5.322 15.843 1.00 80.50 87 PRO A C 1
ATOM 675 O O . PRO A 1 87 ? -30.072 -6.478 16.150 1.00 80.50 87 PRO A O 1
ATOM 678 N N . GLY A 1 88 ? -29.737 -4.248 16.321 1.00 78.94 88 GLY A N 1
ATOM 679 C CA . GLY A 1 88 ? -28.595 -4.314 17.233 1.00 78.94 88 GLY A CA 1
ATOM 680 C C . GLY A 1 88 ? -27.280 -4.723 16.568 1.00 78.94 88 GLY A C 1
ATOM 681 O O . GLY A 1 88 ? -26.389 -5.185 17.270 1.00 78.94 88 GLY A O 1
ATOM 682 N N . VAL A 1 89 ? -27.159 -4.616 15.239 1.00 83.56 89 VAL A N 1
ATOM 683 C CA . VAL A 1 89 ? -25.887 -4.787 14.522 1.00 83.56 89 VAL A CA 1
ATOM 684 C C . VAL A 1 89 ? -25.577 -3.520 13.731 1.00 83.56 89 VAL A C 1
ATOM 686 O O . VAL A 1 89 ? -26.343 -3.128 12.843 1.00 83.56 89 VAL A O 1
ATOM 689 N N . GLU A 1 90 ? -24.432 -2.916 14.020 1.00 84.56 90 GLU A N 1
ATOM 690 C CA . GLU A 1 90 ? -23.896 -1.774 13.285 1.00 84.56 90 GLU 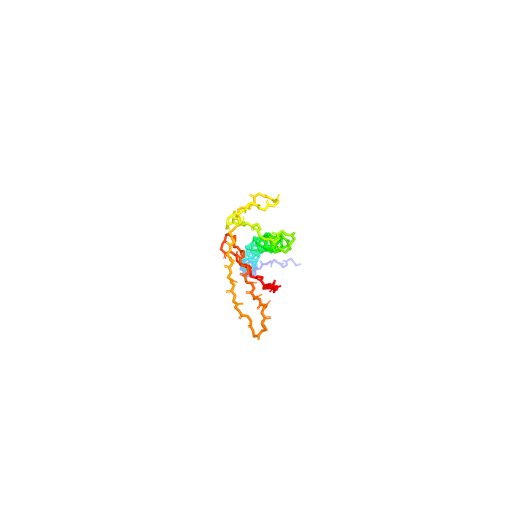A CA 1
ATOM 691 C C . GLU A 1 90 ? -22.765 -2.222 12.355 1.00 84.56 90 GLU A C 1
ATOM 693 O O . GLU A 1 90 ? -21.933 -3.062 12.705 1.00 84.56 90 GLU A O 1
ATOM 698 N N . GLU A 1 91 ? -22.742 -1.669 11.145 1.00 84.62 91 GLU A N 1
ATOM 699 C CA . GLU A 1 91 ? -21.634 -1.808 10.209 1.00 84.62 91 GLU A CA 1
ATOM 700 C C . GLU A 1 91 ? -20.662 -0.654 10.428 1.00 84.62 91 GLU A C 1
ATOM 702 O O . GLU A 1 91 ? -21.031 0.518 10.335 1.00 84.62 91 GLU A O 1
ATOM 707 N N . ILE A 1 92 ? -19.405 -0.984 10.701 1.00 86.88 92 ILE A N 1
ATOM 708 C CA . ILE A 1 92 ? -18.346 -0.012 10.921 1.00 86.88 92 ILE A CA 1
ATOM 709 C C . ILE A 1 92 ? -17.367 -0.091 9.759 1.00 86.88 92 ILE A C 1
ATOM 711 O O . ILE A 1 92 ? -16.728 -1.115 9.518 1.00 86.88 92 ILE A O 1
ATOM 715 N N . THR A 1 93 ? -17.230 1.025 9.049 1.00 89.25 93 THR A N 1
ATOM 716 C CA . THR A 1 93 ? -16.214 1.220 8.020 1.00 89.25 93 THR A CA 1
ATOM 717 C C . THR A 1 93 ? -15.060 2.029 8.593 1.00 89.25 93 THR A C 1
ATOM 719 O O . THR A 1 93 ? -15.220 3.207 8.908 1.00 89.25 93 THR A O 1
ATOM 722 N N . LEU A 1 94 ? -13.883 1.416 8.699 1.00 90.19 94 LEU A N 1
ATOM 723 C CA . LEU A 1 94 ? -12.632 2.072 9.061 1.00 90.19 94 LEU A CA 1
ATOM 724 C C . LEU A 1 94 ? -11.776 2.285 7.812 1.00 90.19 94 LEU A C 1
ATOM 726 O O . LEU A 1 94 ? -11.320 1.324 7.201 1.00 90.19 94 LEU A O 1
ATOM 730 N N . THR A 1 95 ? -11.482 3.534 7.480 1.00 92.50 95 THR A N 1
ATOM 731 C CA . THR A 1 95 ? -10.542 3.904 6.421 1.00 92.50 95 THR A CA 1
ATOM 732 C C . THR A 1 95 ? -9.228 4.363 7.036 1.00 92.50 95 THR A C 1
ATOM 734 O O . THR A 1 95 ? -9.206 5.316 7.812 1.00 92.50 95 THR A O 1
ATOM 737 N N . ALA A 1 96 ? -8.136 3.691 6.683 1.00 93.00 96 ALA A N 1
ATOM 738 C CA . ALA A 1 96 ? -6.773 4.109 6.984 1.00 93.00 96 ALA A CA 1
ATOM 739 C C . ALA A 1 96 ? -6.161 4.804 5.758 1.00 93.00 96 ALA A C 1
ATOM 741 O O . ALA A 1 96 ? -6.370 4.354 4.632 1.00 93.00 96 ALA A O 1
ATOM 742 N N . GLU A 1 97 ? -5.401 5.874 5.974 1.00 93.56 97 GLU A N 1
ATOM 743 C CA . GLU A 1 97 ? -4.841 6.739 4.934 1.00 93.56 97 GLU A CA 1
ATOM 744 C C . GLU A 1 97 ? -3.387 7.109 5.269 1.00 93.56 97 GLU A C 1
ATOM 746 O O . GLU A 1 97 ? -3.085 7.573 6.373 1.00 93.56 97 GLU A O 1
ATOM 751 N N . TYR A 1 98 ? -2.480 6.915 4.310 1.00 92.00 98 TYR A N 1
ATOM 752 C CA . TYR A 1 98 ? -1.077 7.319 4.397 1.00 92.00 98 TYR A CA 1
ATOM 753 C C . TYR A 1 98 ? -0.572 7.753 3.022 1.00 92.00 98 TYR A C 1
ATOM 755 O O . TYR A 1 98 ? -0.675 6.994 2.061 1.00 92.00 98 TYR A O 1
ATOM 763 N N . ASP A 1 99 ? -0.014 8.963 2.942 1.00 88.75 99 ASP A N 1
ATOM 764 C CA . ASP A 1 99 ? 0.624 9.507 1.731 1.00 88.75 99 ASP A CA 1
ATOM 765 C C . ASP A 1 99 ? -0.249 9.391 0.459 1.00 88.75 99 ASP A C 1
ATOM 767 O O . ASP A 1 99 ? 0.206 9.006 -0.615 1.00 88.75 99 ASP A O 1
ATOM 771 N N . GLY A 1 100 ? -1.553 9.663 0.599 1.00 88.19 100 GLY A N 1
ATOM 772 C CA . GLY A 1 100 ? -2.537 9.582 -0.489 1.00 88.19 100 GLY A CA 1
ATOM 773 C C . GLY A 1 100 ? -3.006 8.166 -0.853 1.00 88.19 100 GLY A C 1
ATOM 774 O O . GLY A 1 100 ? -3.863 8.018 -1.723 1.00 88.19 100 GLY A O 1
ATOM 775 N N . VAL A 1 101 ? -2.489 7.123 -0.195 1.00 91.25 101 VAL A N 1
ATOM 776 C CA . VAL A 1 101 ? -2.967 5.741 -0.329 1.00 91.25 101 VAL A CA 1
ATOM 777 C C . VAL A 1 101 ? -3.940 5.428 0.800 1.00 91.25 101 VAL A C 1
ATOM 779 O O . VAL A 1 101 ? -3.625 5.614 1.974 1.00 91.25 101 VAL A O 1
ATOM 782 N N . GLU A 1 102 ? -5.108 4.892 0.451 1.00 93.69 102 GLU A N 1
ATOM 783 C CA . GLU A 1 102 ? -6.136 4.508 1.417 1.00 93.69 102 GLU A CA 1
ATOM 784 C C . GLU A 1 102 ? -6.466 3.010 1.382 1.00 93.69 102 GLU A C 1
ATOM 786 O O . GLU A 1 102 ? -6.247 2.303 0.388 1.00 93.69 102 GLU A O 1
ATOM 791 N N . SER A 1 103 ? -6.979 2.501 2.498 1.00 92.25 103 SER A N 1
ATOM 792 C CA . SER A 1 103 ? -7.572 1.171 2.604 1.00 92.25 103 SER A CA 1
ATOM 793 C C . SER A 1 103 ? -8.740 1.216 3.573 1.00 92.25 103 SER A C 1
ATOM 795 O O . SER A 1 103 ? -8.589 1.695 4.697 1.00 92.25 103 SER A O 1
ATOM 797 N N . SER A 1 104 ? -9.877 0.679 3.148 1.00 90.94 104 SER A N 1
ATOM 798 C CA . SER A 1 104 ? -11.088 0.607 3.961 1.00 90.94 104 SER A CA 1
ATOM 799 C C . SER A 1 104 ? -11.343 -0.817 4.432 1.00 90.94 104 SER A C 1
ATOM 801 O O . SER A 1 104 ? -11.144 -1.781 3.693 1.00 90.94 104 SER A O 1
ATOM 803 N N . TYR A 1 105 ? -11.798 -0.927 5.671 1.00 88.75 105 TYR A N 1
ATOM 804 C CA . TYR A 1 105 ? -12.134 -2.160 6.359 1.00 88.75 105 TYR A CA 1
ATOM 805 C C . TYR A 1 105 ? -13.563 -2.068 6.838 1.00 88.75 105 TYR A C 1
ATOM 807 O O . TYR A 1 105 ? -13.927 -1.083 7.470 1.00 88.75 105 TYR A O 1
ATOM 815 N N . VAL A 1 106 ? -14.347 -3.102 6.565 1.00 87.25 106 VAL A N 1
ATOM 816 C CA . VAL A 1 106 ? -15.731 -3.194 7.019 1.00 87.25 106 VAL A CA 1
ATOM 817 C C . VAL A 1 106 ? -15.821 -4.340 8.011 1.00 87.25 106 VAL A C 1
ATOM 819 O O . VAL A 1 106 ? -15.391 -5.456 7.712 1.00 87.25 106 VAL A O 1
ATOM 822 N N . TYR A 1 107 ? -16.347 -4.060 9.195 1.00 84.38 107 TYR A N 1
ATOM 823 C CA . TYR A 1 107 ? -16.620 -5.058 10.221 1.00 84.38 107 TYR A CA 1
ATOM 824 C C . TYR A 1 107 ? -17.933 -4.731 10.933 1.00 84.38 107 TYR A C 1
ATOM 826 O O . TYR A 1 107 ? -18.467 -3.634 10.794 1.00 84.38 107 TYR A O 1
ATOM 834 N N . TYR A 1 108 ? -18.473 -5.705 11.660 1.00 84.88 108 TYR A N 1
ATOM 835 C CA . TYR A 1 108 ? -19.784 -5.600 12.293 1.00 84.88 108 TYR A CA 1
ATOM 836 C C . TYR A 1 108 ? -19.637 -5.702 13.805 1.00 84.88 108 TYR A C 1
ATOM 838 O O . TYR A 1 108 ? -18.985 -6.627 14.296 1.00 84.88 108 TYR A O 1
ATOM 846 N N . GLU A 1 109 ? -20.268 -4.786 14.528 1.00 78.06 109 GLU A N 1
ATOM 847 C CA . GLU A 1 109 ? -20.363 -4.825 15.987 1.00 78.06 109 GLU A CA 1
ATOM 848 C C . GLU A 1 109 ? -21.818 -5.000 16.414 1.00 78.06 109 GLU A C 1
ATOM 850 O O . GLU A 1 109 ? -22.745 -4.578 15.721 1.00 78.06 109 GLU A O 1
ATOM 855 N N . ARG A 1 110 ? -22.015 -5.690 17.542 1.00 75.50 110 ARG A N 1
ATOM 856 C CA . ARG A 1 110 ? -23.328 -5.825 18.167 1.00 75.50 110 ARG A CA 1
ATOM 857 C C . ARG A 1 110 ? -23.450 -4.768 19.257 1.00 75.50 110 ARG A C 1
ATOM 859 O O . ARG A 1 110 ? -22.571 -4.728 20.118 1.00 75.50 110 ARG A O 1
ATOM 866 N N . ASP A 1 111 ? -24.531 -3.998 19.221 1.00 63.97 111 ASP A N 1
ATOM 867 C CA . ASP A 1 111 ? -24.942 -3.125 20.330 1.00 63.97 111 ASP A CA 1
ATOM 868 C C . ASP A 1 111 ? -25.202 -3.923 21.628 1.00 63.97 111 ASP A C 1
ATOM 870 O O . ASP A 1 111 ? -25.631 -5.112 21.566 1.00 63.97 111 ASP A O 1
#